Protein AF-A0AAP3ENK1-F1 (afdb_monomer_lite)

pLDDT: mean 98.55, std 0.71, range [93.25, 98.94]

Foldseek 3Di:
DLLVVQVVQVVVVHGQAADEDDDPLQVCLQEPLVSLLVVLVVVVVNPQRHEYEHAPPGSVQVNVVVSVHHYDHDDD

Secondary structure (DSSP, 8-state):
-HHHHHHHHHHTT----EE---HHHHHHHTT-HHHHHHHHHHHHHH-TTSEEEEETT-HHHHHHHHTTPPEEEE--

Organism: Escherichia coli (NCBI:txid562)

InterPro domains:
  IPR005501 LamB/YcsF/PxpA-like [PF03746] (1-76)
  IPR005501 LamB/YcsF/PxpA-like [PTHR30292] (1-76)
  IPR011330 Glycoside hydrolase/deacetylase, beta/alpha-barrel [SSF88713] (1-76)

Structure (mmCIF, N/CA/C/O backbone):
data_AF-A0AAP3ENK1-F1
#
_entry.id   AF-A0AAP3ENK1-F1
#
loop_
_atom_site.group_PDB
_atom_site.id
_atom_site.type_symbol
_atom_site.label_atom_id
_atom_site.label_alt_id
_atom_site.label_comp_id
_atom_site.label_asym_id
_atom_site.label_entity_id
_atom_site.label_seq_id
_atom_site.pdbx_PDB_ins_code
_atom_site.Cartn_x
_atom_site.Cartn_y
_atom_site.Cartn_z
_atom_site.occupancy
_atom_site.B_iso_or_equiv
_atom_site.auth_seq_id
_atom_site.auth_comp_id
_atom_site.auth_asym_id
_atom_site.auth_atom_id
_atom_site.pdbx_PDB_model_num
ATOM 1 N N . GLN A 1 1 ? -0.474 -6.299 9.949 1.00 97.81 1 GLN A N 1
ATOM 2 C CA . GLN A 1 1 ? 0.129 -4.981 10.262 1.00 97.81 1 GLN A CA 1
ATOM 3 C C . GLN A 1 1 ? -0.886 -3.853 10.117 1.00 97.81 1 GLN A C 1
ATOM 5 O O . GLN A 1 1 ? -1.140 -3.190 11.111 1.00 97.81 1 GLN A O 1
ATOM 10 N N . ILE A 1 2 ? -1.516 -3.690 8.944 1.00 98.44 2 ILE A N 1
ATOM 11 C CA . ILE A 1 2 ? -2.528 -2.642 8.684 1.00 98.44 2 ILE A CA 1
ATOM 12 C C . ILE A 1 2 ? -3.643 -2.643 9.743 1.00 98.44 2 ILE A C 1
ATOM 14 O O . ILE A 1 2 ? -3.803 -1.649 10.437 1.00 98.44 2 ILE A O 1
ATOM 18 N N . GLY A 1 3 ? -4.325 -3.777 9.958 1.00 97.62 3 GLY A N 1
ATOM 19 C CA . GLY A 1 3 ? -5.424 -3.861 10.934 1.00 97.62 3 GLY A CA 1
ATOM 20 C C . GLY A 1 3 ? -5.035 -3.530 12.382 1.00 97.62 3 GLY A C 1
ATOM 21 O O . GLY A 1 3 ? -5.826 -2.941 13.110 1.00 97.62 3 GLY A O 1
ATOM 22 N N . ALA A 1 4 ? -3.798 -3.832 12.794 1.00 98.50 4 ALA A N 1
ATOM 23 C CA . ALA A 1 4 ? -3.318 -3.485 14.133 1.00 98.50 4 ALA A CA 1
ATOM 24 C C . ALA A 1 4 ? -3.167 -1.964 14.297 1.00 98.50 4 ALA A C 1
ATOM 26 O O . ALA A 1 4 ? -3.609 -1.405 15.297 1.00 98.50 4 ALA A O 1
ATOM 27 N N . LEU A 1 5 ? -2.590 -1.285 13.298 1.00 98.50 5 LEU A N 1
ATOM 28 C CA . LEU A 1 5 ? -2.490 0.174 13.303 1.00 98.50 5 LEU A CA 1
ATOM 29 C C . LEU A 1 5 ? -3.870 0.828 13.163 1.00 98.50 5 LEU A C 1
ATOM 31 O O . LEU A 1 5 ? -4.154 1.782 13.878 1.00 98.50 5 LEU A O 1
ATOM 35 N N . ALA A 1 6 ? -4.736 0.296 12.297 1.00 98.25 6 ALA A N 1
ATOM 36 C CA . ALA A 1 6 ? -6.097 0.792 12.114 1.00 98.25 6 ALA A CA 1
ATOM 37 C C . ALA A 1 6 ? -6.894 0.762 13.429 1.00 98.25 6 ALA A C 1
ATOM 39 O O . ALA A 1 6 ? -7.528 1.755 13.773 1.00 98.25 6 ALA A O 1
ATOM 40 N N . ALA A 1 7 ? -6.789 -0.319 14.212 1.00 98.38 7 ALA A N 1
ATOM 41 C CA . ALA A 1 7 ? -7.426 -0.411 15.525 1.00 98.38 7 ALA A CA 1
ATOM 42 C C . ALA A 1 7 ? -6.916 0.661 16.508 1.00 98.38 7 ALA A C 1
ATOM 44 O O . ALA A 1 7 ? -7.714 1.285 17.205 1.00 98.38 7 ALA A O 1
ATOM 45 N N . ILE A 1 8 ? -5.601 0.915 16.538 1.00 98.75 8 ILE A N 1
ATOM 46 C CA . ILE A 1 8 ? -5.005 1.966 17.382 1.00 98.75 8 ILE A CA 1
ATOM 47 C C . ILE A 1 8 ? -5.495 3.353 16.955 1.00 98.75 8 ILE A C 1
ATOM 49 O O . ILE A 1 8 ? -5.872 4.159 17.803 1.00 98.75 8 ILE A O 1
ATOM 53 N N . VAL A 1 9 ? -5.490 3.630 15.649 1.00 98.50 9 VAL A N 1
ATOM 54 C CA . VAL A 1 9 ? -5.918 4.914 15.080 1.00 98.50 9 VAL A CA 1
ATOM 55 C C . VAL A 1 9 ? -7.397 5.166 15.378 1.00 98.50 9 VAL A C 1
ATOM 57 O O . VAL A 1 9 ? -7.745 6.238 15.871 1.00 98.50 9 VAL A O 1
ATOM 60 N N . HIS A 1 10 ? -8.246 4.157 15.177 1.00 97.88 10 HIS A N 1
ATOM 61 C CA . HIS A 1 10 ? -9.675 4.239 15.468 1.00 97.88 10 HIS A CA 1
ATOM 62 C C . HIS A 1 10 ? -9.954 4.486 16.958 1.00 97.88 10 HIS A C 1
ATOM 64 O O . HIS A 1 10 ? -10.773 5.335 17.297 1.00 97.88 10 HIS A O 1
ATOM 70 N N . ALA A 1 11 ? -9.235 3.811 17.863 1.00 98.56 11 ALA A N 1
ATOM 71 C CA . ALA A 1 11 ? -9.377 4.017 19.308 1.00 98.56 11 ALA A CA 1
ATOM 72 C C . ALA A 1 11 ? -9.039 5.452 19.760 1.00 98.56 11 ALA A C 1
ATOM 74 O O . ALA A 1 11 ? -9.467 5.877 20.830 1.00 98.56 11 ALA A O 1
ATOM 75 N N . GLN A 1 12 ? -8.291 6.203 18.946 1.00 98.62 12 GLN A N 1
ATOM 76 C CA . GLN A 1 12 ? -7.953 7.609 19.179 1.00 98.62 12 GLN A CA 1
ATOM 77 C C . GLN A 1 12 ? -8.855 8.582 18.399 1.00 98.62 12 GLN A C 1
ATOM 79 O O . GLN A 1 12 ? -8.580 9.779 18.371 1.00 98.62 12 GLN A O 1
ATOM 84 N N . GLY A 1 13 ? -9.920 8.093 17.754 1.00 98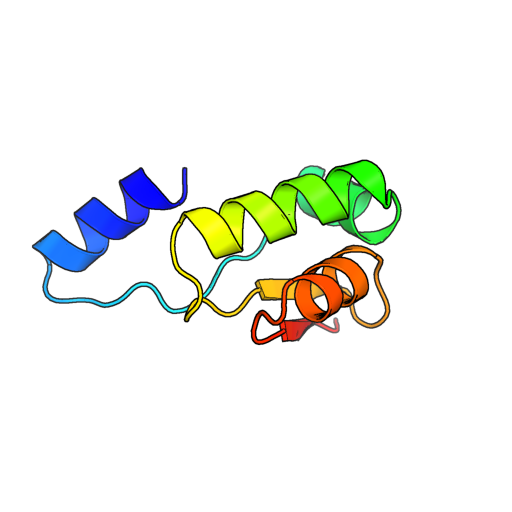.44 13 GLY A N 1
ATOM 85 C CA . GLY A 1 13 ? -10.820 8.908 16.932 1.00 98.44 13 GLY A CA 1
ATOM 86 C C . GLY A 1 13 ? -10.212 9.360 15.601 1.00 98.44 13 GLY A C 1
ATOM 87 O O . GLY A 1 13 ? -10.718 10.296 14.986 1.00 98.44 13 GLY A O 1
ATOM 88 N N . GLY A 1 14 ? -9.115 8.733 15.169 1.00 98.25 14 GLY A N 1
ATOM 89 C CA . GLY A 1 14 ? -8.479 8.999 13.886 1.00 98.25 14 GLY A CA 1
ATOM 90 C C . GLY A 1 14 ? -8.952 8.060 12.779 1.00 98.25 14 GLY A C 1
ATOM 91 O O . GLY A 1 14 ? -9.679 7.092 13.005 1.00 98.25 14 GLY A O 1
ATOM 92 N N . GLU A 1 15 ? -8.452 8.313 11.572 1.00 97.62 15 GLU A N 1
ATOM 93 C CA . GLU A 1 15 ? -8.694 7.492 10.388 1.00 97.62 15 GLU A CA 1
ATOM 94 C C . GLU A 1 15 ? -7.362 7.147 9.712 1.00 97.62 15 GLU A C 1
ATOM 96 O O . GLU A 1 15 ? -6.510 8.017 9.498 1.00 97.62 15 GLU A O 1
ATOM 101 N N . LEU A 1 16 ? -7.155 5.871 9.377 1.00 98.38 16 LEU A N 1
ATOM 102 C CA . LEU A 1 16 ? -5.981 5.457 8.616 1.00 98.38 16 LEU A CA 1
ATOM 103 C C . LEU A 1 16 ? -6.212 5.812 7.145 1.00 98.38 16 LEU A C 1
ATOM 105 O O . LEU A 1 16 ? -7.179 5.367 6.550 1.00 98.38 16 LEU A O 1
ATOM 109 N N . ARG A 1 17 ? -5.332 6.627 6.554 1.00 98.56 17 ARG A N 1
ATOM 110 C CA . ARG A 1 17 ? -5.564 7.189 5.208 1.00 98.56 17 ARG A CA 1
ATOM 111 C C . ARG A 1 17 ? -4.783 6.509 4.090 1.00 98.56 17 ARG A C 1
ATOM 113 O O . ARG A 1 17 ? -5.154 6.628 2.926 1.00 98.56 17 ARG A O 1
ATOM 120 N N . HIS A 1 18 ? -3.657 5.877 4.409 1.00 98.75 18 HIS A N 1
ATOM 121 C CA 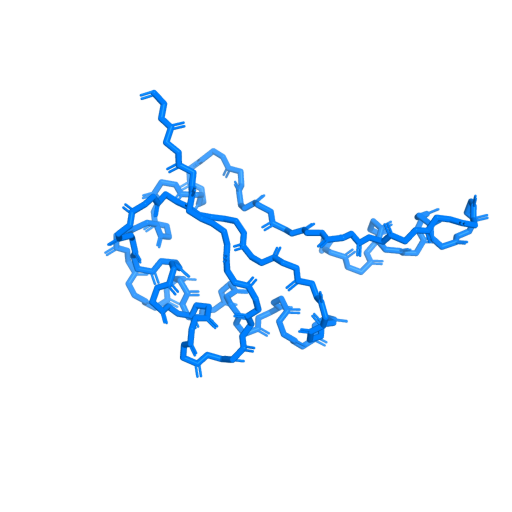. HIS A 1 18 ? -2.774 5.313 3.396 1.00 98.75 18 HIS A CA 1
ATOM 122 C C . HIS A 1 18 ? -1.893 4.190 3.940 1.00 98.75 18 HIS A C 1
ATOM 124 O O . HIS A 1 18 ? -1.658 4.083 5.144 1.00 98.75 18 HIS A O 1
ATOM 130 N N . VAL A 1 19 ? -1.359 3.389 3.020 1.00 98.88 19 VAL A N 1
ATOM 131 C CA . VAL A 1 19 ? -0.346 2.367 3.275 1.00 98.88 19 VAL A CA 1
ATOM 132 C C . VAL A 1 19 ? 0.824 2.597 2.329 1.00 98.88 19 VAL A C 1
ATOM 134 O O . VAL A 1 19 ? 0.648 2.713 1.117 1.00 98.88 19 VAL A O 1
ATOM 137 N N . LYS A 1 20 ? 2.034 2.628 2.889 1.00 98.88 20 LYS A N 1
ATOM 138 C CA . LYS A 1 20 ? 3.290 2.626 2.139 1.00 98.88 20 LYS A CA 1
ATOM 139 C C . LYS A 1 20 ? 4.154 1.470 2.640 1.00 98.88 20 LYS A C 1
ATOM 141 O O . LYS A 1 20 ? 4.499 1.474 3.825 1.00 98.88 20 LYS A O 1
ATOM 146 N N . PRO A 1 21 ? 4.505 0.478 1.802 1.00 98.81 21 PRO A N 1
ATOM 147 C CA . PRO A 1 21 ? 5.466 -0.544 2.197 1.00 98.81 21 PRO A CA 1
ATOM 148 C C . PRO A 1 21 ? 6.786 0.089 2.645 1.00 98.81 21 PRO A C 1
ATOM 150 O O . PRO A 1 21 ? 7.158 1.170 2.190 1.00 98.81 21 PRO A O 1
ATOM 153 N N . HIS A 1 22 ? 7.499 -0.576 3.549 1.00 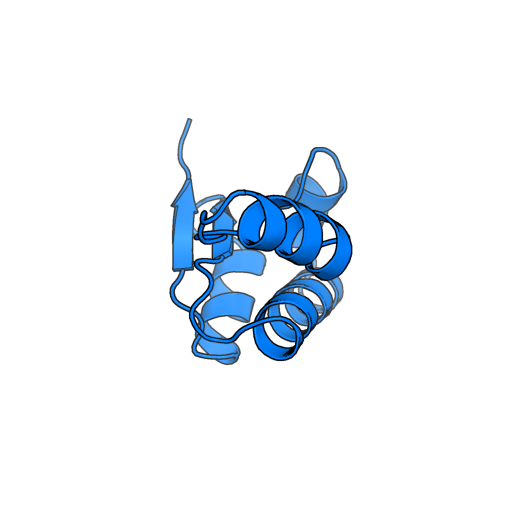98.62 22 HIS A N 1
ATOM 154 C CA . HIS A 1 22 ? 8.737 -0.048 4.117 1.00 98.62 22 HIS A CA 1
ATOM 155 C C . HIS A 1 22 ? 9.971 -0.776 3.569 1.00 98.62 22 HIS A C 1
ATOM 157 O O . HIS A 1 22 ? 9.942 -1.987 3.351 1.00 98.62 22 HIS A O 1
ATOM 163 N N . GLY A 1 23 ? 11.075 -0.042 3.399 1.00 98.31 23 GLY A N 1
ATOM 164 C CA . GLY A 1 23 ? 12.413 -0.593 3.173 1.00 98.31 23 GLY A CA 1
ATOM 165 C C . GLY A 1 23 ? 12.493 -1.592 2.017 1.00 98.31 23 GLY A C 1
ATOM 166 O O . GLY A 1 23 ? 12.086 -1.304 0.894 1.00 98.31 23 GLY A O 1
ATOM 167 N N . MET A 1 24 ? 13.023 -2.786 2.292 1.00 98.62 24 MET A N 1
ATOM 168 C CA . MET A 1 24 ? 13.210 -3.806 1.257 1.00 98.62 24 MET A CA 1
ATOM 169 C C . MET A 1 24 ? 11.887 -4.283 0.650 1.00 98.62 24 MET A C 1
ATOM 171 O O . MET A 1 24 ? 11.825 -4.500 -0.555 1.00 98.62 24 MET A O 1
ATOM 175 N N . LEU A 1 25 ? 10.813 -4.353 1.446 1.00 98.75 25 LEU A N 1
ATOM 176 C CA . LEU A 1 25 ? 9.491 -4.732 0.947 1.00 98.75 25 LEU A CA 1
ATOM 177 C C . LEU A 1 25 ? 9.005 -3.746 -0.124 1.00 98.75 25 LEU A C 1
ATOM 179 O O . LEU A 1 25 ? 8.486 -4.169 -1.150 1.00 98.75 25 LEU A O 1
ATOM 183 N N . TYR A 1 26 ? 9.228 -2.444 0.081 1.00 98.81 26 TYR A N 1
ATOM 184 C CA . TYR A 1 26 ? 8.947 -1.410 -0.921 1.00 98.81 26 TYR A CA 1
ATOM 185 C C . TYR A 1 26 ? 9.796 -1.594 -2.179 1.00 98.81 26 TYR A C 1
ATOM 187 O O . TYR A 1 26 ? 9.269 -1.612 -3.288 1.00 98.81 26 TYR A O 1
ATOM 195 N N . ASN A 1 27 ? 11.107 -1.772 -2.005 1.00 98.75 27 ASN A N 1
ATOM 196 C CA . ASN A 1 27 ? 12.047 -1.878 -3.119 1.00 98.75 27 ASN A CA 1
ATOM 197 C C . ASN A 1 27 ? 11.789 -3.115 -3.991 1.00 98.75 27 ASN A C 1
ATOM 199 O O . ASN A 1 27 ? 11.915 -3.036 -5.213 1.00 98.75 27 ASN A O 1
ATOM 203 N N . GLN A 1 28 ? 11.426 -4.243 -3.376 1.00 98.81 28 GLN A N 1
ATOM 204 C CA . GLN A 1 28 ? 11.066 -5.468 -4.089 1.00 98.81 28 GLN A CA 1
ATOM 205 C C . GLN A 1 28 ? 9.698 -5.342 -4.750 1.00 98.81 28 GLN A C 1
ATOM 207 O O . GLN A 1 28 ? 9.572 -5.601 -5.944 1.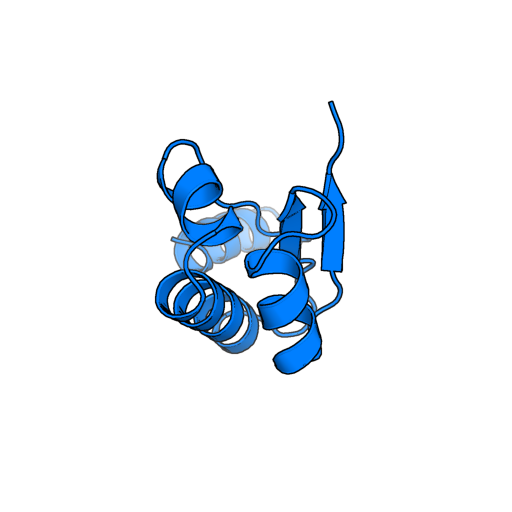00 98.81 28 GLN A O 1
ATOM 212 N N . ALA A 1 29 ? 8.686 -4.859 -4.022 1.00 98.88 29 ALA A N 1
ATOM 213 C CA . ALA A 1 29 ? 7.348 -4.657 -4.574 1.00 98.88 29 ALA A CA 1
ATOM 214 C C . ALA A 1 29 ? 7.328 -3.644 -5.724 1.00 98.88 29 ALA A C 1
ATOM 216 O O . ALA A 1 29 ? 6.426 -3.666 -6.555 1.00 98.88 29 ALA A O 1
ATOM 217 N N . ALA A 1 30 ? 8.333 -2.770 -5.813 1.00 98.81 30 ALA A N 1
ATOM 218 C CA . ALA A 1 30 ? 8.459 -1.878 -6.949 1.00 98.81 30 ALA A CA 1
ATOM 219 C C . ALA A 1 30 ? 8.761 -2.615 -8.273 1.00 98.81 30 ALA A C 1
ATOM 221 O O . ALA A 1 30 ? 8.504 -2.064 -9.345 1.00 98.81 30 ALA A O 1
ATOM 222 N N . LYS A 1 31 ? 9.310 -3.835 -8.211 1.00 98.75 31 LYS A N 1
ATOM 223 C CA . LYS A 1 31 ? 9.838 -4.585 -9.364 1.00 98.75 31 LYS A CA 1
ATOM 224 C C . LYS A 1 31 ? 9.239 -5.982 -9.535 1.00 98.75 31 LYS A C 1
ATOM 226 O O . LYS A 1 31 ? 9.303 -6.517 -10.634 1.00 98.75 31 LYS A O 1
ATOM 231 N N . GLU A 1 32 ? 8.715 -6.588 -8.472 1.00 98.88 32 GLU A N 1
ATOM 232 C CA . GLU A 1 32 ? 8.236 -7.974 -8.454 1.00 98.88 32 GLU A CA 1
ATOM 233 C C . GLU A 1 32 ? 6.694 -8.023 -8.484 1.00 98.88 32 GLU A C 1
ATOM 235 O O . GLU A 1 32 ? 6.060 -7.785 -7.449 1.00 98.88 32 GLU A O 1
ATOM 240 N N . PRO A 1 33 ? 6.061 -8.372 -9.626 1.00 98.81 33 PRO A N 1
ATOM 241 C CA . PRO A 1 33 ? 4.602 -8.366 -9.750 1.00 98.81 33 PRO A CA 1
ATOM 242 C C . PRO A 1 33 ? 3.858 -9.247 -8.732 1.00 98.81 33 PRO A C 1
ATOM 244 O O . PRO A 1 33 ? 2.866 -8.774 -8.181 1.00 98.81 33 PRO A O 1
ATOM 247 N N . PRO A 1 34 ? 4.307 -10.480 -8.402 1.00 98.81 34 PRO A N 1
ATOM 248 C CA . PRO A 1 34 ? 3.605 -11.309 -7.417 1.00 98.81 34 PRO A CA 1
ATOM 249 C C . PRO A 1 34 ? 3.574 -10.685 -6.017 1.00 98.81 34 PRO A C 1
ATOM 251 O O . PRO A 1 34 ? 2.587 -10.814 -5.293 1.00 98.81 34 PRO A O 1
ATOM 254 N N . LEU A 1 35 ? 4.647 -9.988 -5.633 1.00 98.88 35 LEU A N 1
ATOM 255 C CA . LEU A 1 35 ? 4.728 -9.315 -4.342 1.00 98.88 35 LEU A CA 1
ATOM 256 C C . LEU A 1 35 ? 3.870 -8.046 -4.324 1.00 98.88 35 LEU A C 1
ATOM 258 O O . LEU A 1 35 ? 3.149 -7.805 -3.357 1.00 98.88 35 LEU A O 1
ATOM 262 N N . ALA A 1 36 ? 3.913 -7.261 -5.403 1.00 98.94 36 ALA A N 1
ATOM 263 C CA . ALA A 1 36 ? 3.051 -6.099 -5.587 1.00 98.94 36 ALA A CA 1
ATOM 264 C C . ALA A 1 36 ? 1.560 -6.472 -5.510 1.00 98.94 36 ALA A C 1
ATOM 266 O O . ALA A 1 36 ? 0.803 -5.827 -4.784 1.00 98.94 36 ALA A O 1
ATOM 267 N N . ASP A 1 37 ? 1.161 -7.545 -6.202 1.00 98.94 37 ASP A N 1
ATOM 268 C CA . ASP A 1 37 ? -0.194 -8.102 -6.178 1.00 98.94 37 ASP A CA 1
ATOM 269 C C . ASP A 1 37 ? -0.619 -8.500 -4.760 1.00 98.94 37 ASP A C 1
ATOM 271 O O . ASP A 1 37 ? -1.681 -8.091 -4.290 1.00 98.94 37 ASP A O 1
ATOM 275 N N . ALA A 1 38 ? 0.239 -9.233 -4.044 1.00 98.88 38 ALA A N 1
ATOM 276 C CA . ALA A 1 38 ? -0.045 -9.654 -2.678 1.00 98.88 38 ALA A CA 1
ATOM 277 C C . ALA A 1 38 ? -0.244 -8.461 -1.730 1.00 98.88 38 ALA A C 1
ATOM 279 O O . ALA A 1 38 ? -1.155 -8.484 -0.900 1.00 98.88 38 ALA A O 1
ATOM 280 N N . ILE A 1 39 ? 0.573 -7.411 -1.864 1.00 98.94 39 ILE A N 1
ATOM 281 C CA . ILE A 1 39 ? 0.451 -6.194 -1.052 1.00 98.94 39 ILE A CA 1
ATOM 282 C C . ILE A 1 39 ? -0.834 -5.441 -1.395 1.00 98.94 39 ILE A C 1
ATOM 284 O O . ILE A 1 39 ? -1.587 -5.096 -0.488 1.00 98.94 39 ILE A O 1
ATOM 288 N N . ALA A 1 40 ? -1.105 -5.195 -2.678 1.00 98.94 40 ALA A N 1
ATOM 289 C CA . ALA A 1 40 ? -2.292 -4.458 -3.099 1.00 98.94 40 ALA A CA 1
ATOM 290 C C . ALA A 1 40 ? -3.587 -5.187 -2.700 1.00 98.94 40 ALA A C 1
ATOM 292 O O . ALA A 1 40 ? -4.493 -4.561 -2.152 1.00 98.94 40 ALA A O 1
ATOM 293 N N . ARG A 1 41 ? -3.640 -6.518 -2.856 1.00 98.88 41 ARG A N 1
ATOM 294 C CA . ARG A 1 41 ? -4.751 -7.338 -2.355 1.00 98.88 41 ARG A CA 1
ATOM 295 C C . ARG A 1 41 ? -4.924 -7.193 -0.845 1.00 98.88 41 ARG A C 1
ATOM 297 O O . ARG A 1 41 ? -6.031 -6.937 -0.392 1.00 98.88 41 ARG A O 1
ATOM 304 N N . ALA A 1 42 ? -3.843 -7.298 -0.072 1.00 98.81 42 ALA A N 1
ATOM 305 C CA . ALA A 1 42 ? -3.909 -7.167 1.383 1.00 98.81 42 ALA A CA 1
ATOM 306 C C . ALA A 1 42 ? -4.362 -5.770 1.845 1.00 98.81 42 ALA A C 1
ATOM 308 O O . ALA A 1 42 ? -5.025 -5.661 2.872 1.00 98.81 42 ALA A O 1
ATOM 309 N N . VAL A 1 43 ? -4.013 -4.708 1.109 1.00 98.81 43 VAL A N 1
ATOM 310 C CA . VAL A 1 43 ? -4.501 -3.347 1.384 1.00 98.81 43 VAL A CA 1
ATOM 311 C C . VAL A 1 43 ? -5.995 -3.248 1.101 1.00 98.81 43 VAL A C 1
ATOM 313 O O . VAL A 1 43 ? -6.730 -2.825 1.985 1.00 98.81 43 VAL A O 1
ATOM 316 N N . ARG A 1 44 ? -6.453 -3.718 -0.065 1.00 98.62 44 ARG A N 1
ATOM 317 C CA . ARG A 1 44 ? -7.879 -3.747 -0.426 1.00 98.62 44 ARG A CA 1
ATOM 318 C C . ARG A 1 44 ? -8.715 -4.546 0.571 1.00 98.62 44 ARG A C 1
ATOM 320 O O . ARG A 1 44 ? -9.782 -4.097 0.967 1.00 98.62 44 ARG A O 1
ATOM 327 N N . ASP A 1 45 ? -8.236 -5.723 0.963 1.00 98.56 45 ASP A N 1
ATOM 328 C CA . ASP A 1 45 ? -8.940 -6.597 1.904 1.00 98.56 45 ASP A CA 1
ATOM 329 C C . ASP A 1 45 ? -8.970 -6.004 3.325 1.00 98.56 45 ASP A C 1
ATOM 331 O O . ASP A 1 45 ? -9.857 -6.337 4.108 1.00 98.56 45 ASP A O 1
ATOM 335 N N . ALA A 1 46 ? -8.010 -5.136 3.667 1.00 98.19 46 ALA A N 1
ATOM 336 C CA . ALA A 1 46 ? -8.019 -4.407 4.929 1.00 98.19 46 ALA A CA 1
ATOM 337 C C . ALA A 1 46 ? -9.015 -3.241 4.908 1.00 98.19 46 ALA A C 1
ATOM 339 O O . ALA A 1 46 ? -9.774 -3.100 5.864 1.00 98.19 46 ALA A O 1
ATOM 340 N N . ASP A 1 47 ? -8.984 -2.420 3.855 1.00 98.06 47 ASP A N 1
ATOM 341 C CA . ASP A 1 47 ? -9.916 -1.319 3.598 1.00 98.06 47 ASP A CA 1
ATOM 342 C C . ASP A 1 47 ? -9.700 -0.784 2.165 1.00 98.06 47 ASP A C 1
ATOM 344 O O . ASP A 1 47 ? -8.593 -0.382 1.793 1.00 98.06 47 ASP A O 1
ATOM 348 N N . ALA A 1 48 ? -10.760 -0.782 1.351 1.00 97.69 48 ALA A N 1
ATOM 349 C CA . ALA A 1 48 ? -10.717 -0.356 -0.048 1.00 97.69 48 ALA A CA 1
ATOM 350 C C . ALA A 1 48 ? -10.548 1.166 -0.229 1.00 97.69 48 ALA A C 1
ATOM 352 O O . ALA A 1 48 ? -10.118 1.597 -1.302 1.00 97.69 48 ALA A O 1
ATOM 353 N N . ASP A 1 49 ? -10.825 1.967 0.804 1.00 97.88 49 ASP A N 1
ATOM 354 C CA . ASP A 1 49 ? -10.684 3.428 0.768 1.00 97.88 49 ASP A CA 1
ATOM 355 C C . ASP A 1 49 ? -9.250 3.897 1.093 1.00 97.88 49 ASP A C 1
ATOM 357 O O . ASP A 1 49 ? -8.916 5.081 0.949 1.00 97.88 49 ASP A O 1
ATOM 361 N N . LEU A 1 50 ? -8.356 2.975 1.477 1.00 98.75 50 LEU A N 1
ATOM 362 C CA . LEU A 1 50 ? -6.949 3.280 1.726 1.00 98.75 50 LEU A CA 1
ATOM 363 C C . LEU A 1 50 ? -6.205 3.665 0.447 1.00 98.75 50 LEU A C 1
ATOM 365 O O . LEU A 1 50 ? -6.269 3.001 -0.590 1.00 98.75 50 LEU A O 1
ATOM 369 N N . VAL A 1 51 ? -5.370 4.698 0.560 1.00 98.94 51 VAL A N 1
ATOM 370 C CA . VAL A 1 51 ? -4.443 5.070 -0.509 1.00 98.94 51 VAL A CA 1
ATOM 371 C C . VAL A 1 51 ? -3.203 4.173 -0.479 1.00 98.94 51 VAL A C 1
ATOM 373 O O . VAL A 1 51 ? -2.480 4.144 0.519 1.00 98.94 51 VAL A O 1
ATOM 376 N N . LEU A 1 52 ? -2.886 3.497 -1.584 1.00 98.94 52 LEU A N 1
ATOM 377 C CA . LEU A 1 52 ? -1.626 2.764 -1.738 1.00 98.94 52 LEU A CA 1
ATOM 378 C C . LEU A 1 52 ? -0.535 3.683 -2.302 1.00 98.94 52 LEU A C 1
ATOM 380 O O . LEU A 1 52 ? -0.650 4.204 -3.414 1.00 98.94 52 LEU A O 1
ATOM 384 N N . VAL A 1 53 ? 0.538 3.878 -1.536 1.00 98.94 53 VAL A N 1
ATOM 385 C CA . VAL A 1 53 ? 1.690 4.700 -1.926 1.00 98.94 53 VAL A CA 1
ATOM 386 C C . VAL A 1 53 ? 2.835 3.803 -2.389 1.00 98.94 53 VAL A C 1
ATOM 388 O O . VAL A 1 53 ? 3.229 2.875 -1.680 1.00 98.94 53 VAL A O 1
ATOM 391 N N . GLY A 1 54 ? 3.392 4.094 -3.564 1.00 98.81 54 GLY A N 1
ATOM 392 C CA . GLY A 1 54 ? 4.492 3.333 -4.157 1.00 98.81 54 GLY A CA 1
ATOM 393 C C . GLY A 1 54 ? 5.374 4.176 -5.069 1.00 98.81 54 GLY A C 1
ATOM 394 O O . GLY A 1 54 ? 4.997 5.285 -5.450 1.00 98.81 54 GLY A O 1
ATOM 395 N N . LEU A 1 55 ? 6.539 3.640 -5.440 1.00 98.88 55 LEU A N 1
ATOM 396 C CA . LEU A 1 55 ? 7.467 4.310 -6.353 1.00 98.88 55 LEU A CA 1
ATOM 397 C C . LEU A 1 55 ? 6.776 4.593 -7.692 1.00 98.88 55 LEU A C 1
ATOM 399 O O . LEU A 1 55 ? 6.059 3.731 -8.213 1.00 98.88 55 LEU A O 1
ATOM 403 N N . ALA A 1 56 ? 6.994 5.781 -8.254 1.00 98.81 56 ALA A N 1
ATOM 404 C CA . ALA A 1 56 ? 6.431 6.149 -9.547 1.00 98.81 56 ALA A CA 1
ATOM 405 C C . ALA A 1 56 ? 6.740 5.104 -10.638 1.00 98.81 56 ALA A C 1
ATOM 407 O O . ALA A 1 56 ? 7.866 4.625 -10.766 1.00 98.81 56 ALA A O 1
ATOM 408 N N . GLY A 1 57 ? 5.718 4.721 -11.408 1.00 98.50 57 GLY A N 1
ATOM 409 C CA . GLY A 1 57 ? 5.822 3.734 -12.491 1.00 98.50 57 GLY A CA 1
ATOM 410 C C . GLY A 1 57 ? 6.064 2.276 -12.068 1.00 98.50 57 GLY A C 1
ATOM 411 O O . GLY A 1 57 ? 6.292 1.435 -12.937 1.00 98.50 57 GLY A O 1
ATOM 412 N N . SER A 1 58 ? 6.021 1.965 -10.771 1.00 98.81 58 SER A N 1
ATOM 413 C CA . SER A 1 58 ? 6.369 0.639 -10.249 1.00 98.81 58 SER A CA 1
ATOM 414 C C . SER A 1 58 ? 5.264 -0.418 -10.371 1.00 98.81 58 SER A C 1
ATOM 416 O O . SER A 1 58 ? 4.087 -0.095 -10.554 1.00 98.81 58 SER A O 1
ATOM 418 N N . GLU A 1 59 ? 5.633 -1.693 -10.197 1.00 98.94 59 GLU A N 1
ATOM 419 C CA . GLU A 1 59 ? 4.667 -2.803 -10.144 1.00 98.94 59 GLU A CA 1
ATOM 420 C C . GLU A 1 59 ? 3.640 -2.622 -9.017 1.00 98.94 59 GLU A C 1
ATOM 422 O O . GLU A 1 59 ? 2.474 -2.964 -9.191 1.00 98.94 59 GLU A O 1
ATOM 427 N N . LEU A 1 60 ? 4.021 -1.996 -7.898 1.00 98.94 60 LEU A N 1
ATOM 428 C CA . LEU A 1 60 ? 3.099 -1.692 -6.801 1.00 98.94 60 LEU A CA 1
ATOM 429 C C . LEU A 1 60 ? 1.982 -0.724 -7.219 1.00 98.94 60 LEU A C 1
ATOM 431 O O . LEU A 1 60 ? 0.833 -0.896 -6.813 1.00 98.94 60 LEU A O 1
ATOM 435 N N . ILE A 1 61 ? 2.295 0.266 -8.061 1.00 98.88 61 ILE A N 1
ATOM 436 C CA . ILE A 1 61 ? 1.290 1.189 -8.606 1.00 98.88 61 ILE A CA 1
ATOM 437 C C . ILE A 1 61 ? 0.356 0.451 -9.565 1.00 98.88 61 ILE A C 1
ATOM 439 O O . ILE A 1 61 ? -0.860 0.621 -9.483 1.00 98.88 61 ILE A O 1
ATOM 443 N N . ARG A 1 62 ? 0.903 -0.413 -10.427 1.00 98.88 62 ARG A N 1
ATOM 444 C CA . ARG A 1 62 ? 0.101 -1.232 -11.351 1.00 98.88 62 ARG A CA 1
ATOM 445 C C . ARG A 1 62 ? -0.830 -2.184 -10.604 1.00 98.88 62 ARG A C 1
ATOM 447 O O . ARG A 1 62 ? -2.008 -2.266 -10.938 1.00 98.88 62 ARG A O 1
ATOM 454 N N . ALA A 1 63 ? -0.331 -2.853 -9.567 1.00 98.88 63 ALA A N 1
A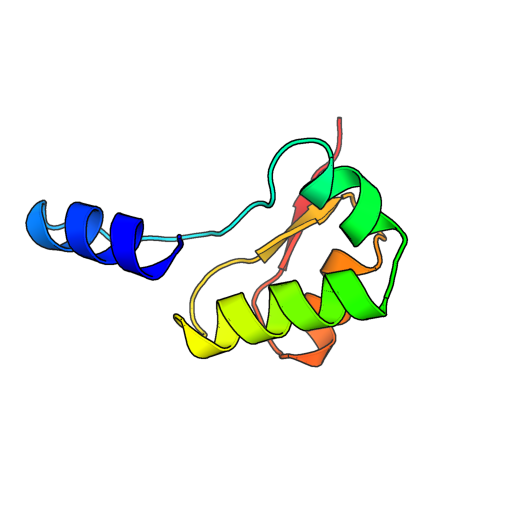TOM 455 C CA . ALA A 1 63 ? -1.126 -3.738 -8.725 1.00 98.88 63 ALA A CA 1
ATOM 456 C C . ALA A 1 63 ? -2.233 -2.973 -7.982 1.00 98.88 63 ALA A C 1
ATOM 458 O O . ALA A 1 63 ? -3.381 -3.409 -7.978 1.00 98.88 63 ALA A O 1
ATOM 459 N N . GLY A 1 64 ? -1.928 -1.798 -7.418 1.00 98.88 64 GLY A N 1
ATOM 460 C CA . GLY A 1 64 ? -2.940 -0.942 -6.792 1.00 98.88 64 GLY A CA 1
ATOM 461 C C . GLY A 1 64 ? -4.076 -0.574 -7.749 1.00 98.88 64 GLY A C 1
ATOM 462 O O . GLY A 1 64 ? -5.245 -0.730 -7.408 1.00 98.88 64 GLY A O 1
ATOM 463 N N . GLN A 1 65 ? -3.736 -0.169 -8.975 1.00 98.75 65 GLN A N 1
ATOM 464 C CA . GLN A 1 65 ? -4.715 0.146 -10.020 1.00 98.75 65 GLN A CA 1
ATOM 465 C C . GLN A 1 65 ? -5.534 -1.079 -10.449 1.00 98.75 65 GLN A C 1
ATOM 467 O O . GLN A 1 65 ? -6.744 -0.965 -10.633 1.00 98.75 65 GLN A O 1
ATOM 472 N N . HIS A 1 66 ? -4.902 -2.252 -10.567 1.00 98.75 66 HIS A N 1
ATOM 473 C CA . HIS A 1 66 ? -5.584 -3.512 -10.880 1.00 98.75 66 HIS A CA 1
ATOM 474 C C . HIS A 1 66 ? -6.668 -3.854 -9.848 1.00 98.75 66 HIS A C 1
ATOM 476 O O . HIS A 1 66 ? -7.760 -4.283 -10.216 1.00 98.75 66 HIS A O 1
ATOM 482 N N . TYR A 1 67 ? -6.395 -3.593 -8.568 1.00 98.69 67 TYR A N 1
ATOM 483 C CA . TYR A 1 67 ? -7.344 -3.774 -7.470 1.00 98.69 67 TYR A CA 1
ATOM 484 C C . TYR A 1 67 ? -8.250 -2.563 -7.207 1.00 98.69 67 TYR A C 1
ATOM 486 O O . TYR A 1 67 ? -8.947 -2.549 -6.195 1.00 98.69 67 TYR A O 1
ATOM 494 N N . GLN A 1 68 ? -8.264 -1.572 -8.106 1.00 98.56 68 GLN A N 1
ATOM 495 C CA . GLN A 1 68 ? -9.085 -0.357 -8.014 1.00 98.56 68 GLN A CA 1
ATOM 496 C C . GLN A 1 68 ? -8.832 0.485 -6.750 1.00 98.56 68 GLN A C 1
ATOM 498 O O . GLN A 1 68 ? -9.676 1.287 -6.358 1.00 98.56 68 GLN A O 1
ATOM 503 N N . LEU A 1 69 ? -7.655 0.351 -6.133 1.00 98.75 69 LEU A N 1
ATOM 504 C CA . LEU A 1 69 ? -7.242 1.206 -5.025 1.00 98.75 69 LEU A CA 1
ATOM 505 C C . LEU A 1 69 ? -6.879 2.602 -5.529 1.00 98.75 69 LEU A C 1
ATOM 507 O O . LEU A 1 69 ? -6.306 2.773 -6.611 1.00 98.75 69 LEU A O 1
ATOM 511 N N . THR A 1 70 ? -7.105 3.614 -4.691 1.00 98.88 70 THR A N 1
ATOM 512 C CA . THR A 1 70 ? -6.520 4.934 -4.937 1.00 98.88 70 THR A CA 1
ATOM 513 C C . THR A 1 70 ? -5.004 4.837 -4.777 1.00 98.88 70 THR A C 1
ATOM 515 O O . THR A 1 70 ? -4.502 4.569 -3.691 1.00 98.88 70 THR A O 1
ATOM 518 N N . THR A 1 71 ? -4.244 5.079 -5.845 1.00 98.88 71 THR A N 1
ATOM 519 C CA . THR A 1 71 ? -2.773 5.038 -5.791 1.00 98.88 71 THR A CA 1
ATOM 520 C C . THR A 1 71 ? -2.154 6.432 -5.770 1.00 98.88 71 THR A C 1
ATOM 522 O O . THR A 1 71 ? -2.612 7.330 -6.484 1.00 98.88 71 THR A O 1
ATOM 525 N N . ARG A 1 72 ? -1.057 6.609 -5.029 1.00 98.81 72 ARG A N 1
ATOM 526 C CA . ARG A 1 72 ? -0.197 7.801 -5.109 1.00 98.81 72 ARG A CA 1
ATOM 527 C C . ARG A 1 72 ? 1.235 7.400 -5.441 1.00 98.81 72 ARG A C 1
ATOM 529 O O . ARG A 1 72 ? 1.794 6.494 -4.832 1.00 98.81 72 ARG A O 1
ATOM 536 N N . GLN A 1 73 ? 1.800 8.091 -6.425 1.00 98.75 73 GLN A N 1
ATOM 537 C CA . GLN A 1 73 ? 3.152 7.854 -6.914 1.00 98.75 73 GLN A CA 1
ATOM 538 C C . GLN A 1 73 ? 4.133 8.748 -6.154 1.00 98.75 73 GLN A C 1
ATOM 540 O O . GLN A 1 73 ? 3.981 9.967 -6.149 1.00 98.75 73 GLN A O 1
ATOM 545 N N . GLU A 1 74 ? 5.108 8.131 -5.501 1.00 98.62 74 GLU A N 1
ATOM 546 C CA . GLU A 1 74 ? 6.185 8.797 -4.772 1.00 98.62 74 GLU A CA 1
ATOM 547 C C . GLU A 1 74 ? 7.403 9.013 -5.687 1.00 98.62 74 GLU A C 1
ATOM 549 O O . GLU A 1 74 ? 7.753 8.139 -6.487 1.00 98.62 74 GLU A O 1
ATOM 554 N N . VAL A 1 75 ? 8.037 10.181 -5.553 1.00 97.19 75 VAL A N 1
ATOM 555 C CA . VAL A 1 75 ? 9.281 10.591 -6.228 1.00 97.19 75 VAL A CA 1
ATOM 556 C C . VAL A 1 75 ? 10.264 11.135 -5.184 1.00 97.19 75 VAL A C 1
ATOM 558 O O . VAL A 1 75 ? 9.827 11.556 -4.111 1.00 97.19 75 VAL A O 1
ATOM 561 N N . PHE A 1 76 ? 11.563 11.126 -5.496 1.00 93.25 76 PHE A N 1
ATOM 562 C CA . PHE A 1 76 ? 12.649 11.589 -4.622 1.00 93.25 76 PHE A CA 1
ATOM 563 C C .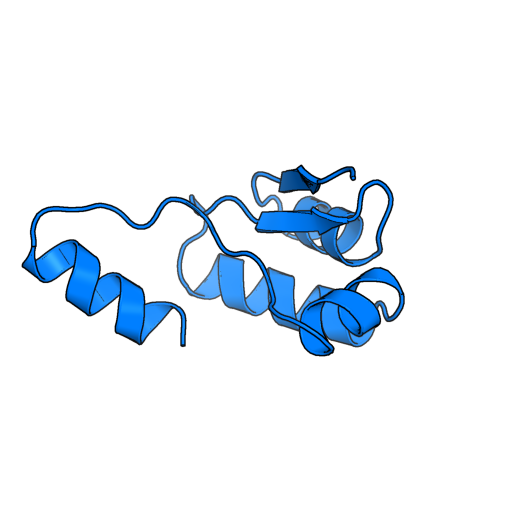 PHE A 1 76 ? 13.537 12.593 -5.350 1.00 93.25 76 PHE A C 1
ATOM 565 O O . PHE A 1 76 ? 13.756 12.387 -6.566 1.00 93.25 76 PHE A O 1
#

Sequence (76 aa):
QIGALAAIVHAQGGELRHVKPHGMLYNQAAKEPPLADAIARAVRDADADLVLVGLAGSELIRAGQHYQLTTRQEVF

Radius of gyration: 12.04 Å; chains: 1; bounding box: 24×23×32 Å